Protein AF-A0A4R7CS51-F1 (afdb_monomer)

Mean predicted aligned error: 10.13 Å

Organism: NCBI:txid1476465

Foldseek 3Di:
DDPPPVPAPQDPLVPDDLVNLVVLLVCVVVDPDDNQVSCCSRRVDNDDPCSNVVSCVVNVVDPPPPPPDD

Structure (mmCIF, N/CA/C/O backbone):
data_AF-A0A4R7CS51-F1
#
_entry.id   AF-A0A4R7CS51-F1
#
loop_
_atom_site.group_PDB
_atom_site.id
_atom_site.type_symbol
_atom_site.label_atom_id
_atom_site.label_alt_id
_atom_site.label_comp_id
_atom_site.label_asym_id
_atom_site.label_entity_id
_atom_site.label_seq_id
_atom_site.pdbx_PDB_ins_code
_atom_site.Cartn_x
_atom_site.Cartn_y
_atom_site.Cartn_z
_atom_site.occupancy
_ato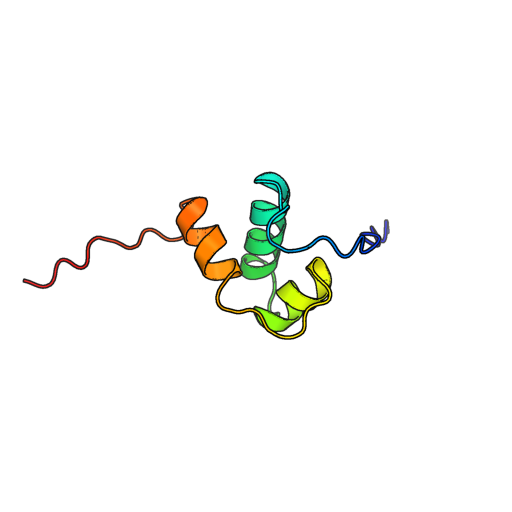m_site.B_iso_or_equiv
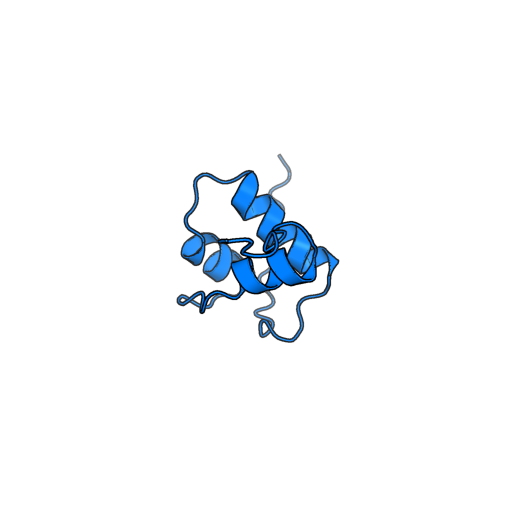_atom_site.auth_seq_id
_atom_site.auth_comp_id
_atom_site.auth_asym_id
_atom_site.auth_atom_id
_atom_site.pdbx_PDB_model_num
ATOM 1 N N . MET A 1 1 ? -16.366 11.801 18.383 1.00 38.34 1 MET A N 1
ATOM 2 C CA . MET A 1 1 ? -15.937 11.009 17.212 1.00 38.34 1 MET A CA 1
ATOM 3 C C . MET A 1 1 ? -14.492 10.629 17.450 1.00 38.34 1 MET A C 1
ATOM 5 O O . MET A 1 1 ? -13.676 11.510 17.673 1.00 38.34 1 MET A O 1
ATOM 9 N N . GLU A 1 2 ? -14.214 9.337 17.574 1.00 40.44 2 GLU A N 1
ATOM 10 C CA . GLU A 1 2 ? -12.906 8.828 17.984 1.00 40.44 2 GLU A CA 1
ATOM 11 C C . GLU A 1 2 ? -11.911 8.977 16.825 1.00 40.44 2 GLU A C 1
ATOM 13 O O . GLU A 1 2 ? -11.839 8.133 15.933 1.00 40.44 2 GLU A O 1
ATOM 18 N N . GLU A 1 3 ? -11.170 10.088 16.806 1.00 48.44 3 GLU A N 1
ATOM 19 C CA . GLU A 1 3 ? -9.998 10.258 15.948 1.00 48.44 3 GLU A CA 1
ATOM 20 C C . GLU A 1 3 ? -8.930 9.255 16.387 1.00 48.44 3 GLU A C 1
ATOM 22 O O . GLU A 1 3 ? -8.066 9.527 17.225 1.00 48.44 3 GLU A O 1
ATOM 27 N N . LYS A 1 4 ? -8.982 8.057 15.804 1.00 42.72 4 LYS A N 1
ATOM 28 C CA . LYS A 1 4 ? -7.882 7.096 15.839 1.00 42.72 4 LYS A CA 1
ATOM 29 C C . LYS A 1 4 ? -6.734 7.657 15.006 1.00 42.72 4 LYS A C 1
ATOM 31 O O . LYS A 1 4 ? -6.488 7.231 13.883 1.00 42.72 4 LYS A O 1
ATOM 36 N N . ARG A 1 5 ? -6.008 8.623 15.574 1.00 47.47 5 ARG A N 1
ATOM 37 C CA . ARG A 1 5 ? -4.655 8.985 15.152 1.00 47.47 5 ARG A CA 1
ATOM 38 C C . ARG A 1 5 ? -3.793 7.737 15.319 1.00 47.47 5 ARG A C 1
ATOM 40 O O . ARG A 1 5 ? -3.288 7.456 16.406 1.00 47.47 5 ARG A O 1
ATOM 47 N N . PHE A 1 6 ? -3.659 6.962 14.245 1.00 52.34 6 PHE A N 1
ATOM 48 C CA . PHE A 1 6 ? -2.662 5.906 14.142 1.00 52.34 6 PHE A CA 1
ATOM 49 C C . PHE A 1 6 ? -1.295 6.563 14.307 1.00 52.34 6 PHE A C 1
ATOM 51 O O . PHE A 1 6 ? -0.756 7.177 13.394 1.00 52.34 6 PHE A O 1
ATOM 58 N N . LYS A 1 7 ? -0.773 6.502 15.534 1.00 47.56 7 LYS A N 1
ATOM 59 C CA . LYS A 1 7 ? 0.532 7.028 15.915 1.00 47.56 7 LYS A CA 1
ATOM 60 C C . LYS A 1 7 ? 1.573 6.341 15.035 1.00 47.56 7 LYS A C 1
ATOM 62 O O . LYS A 1 7 ? 1.870 5.163 15.243 1.00 47.56 7 LYS A O 1
ATOM 67 N N . SER A 1 8 ? 2.067 7.072 14.040 1.00 51.03 8 SER A N 1
ATOM 68 C CA . SER A 1 8 ? 2.985 6.627 12.995 1.00 51.03 8 SER A CA 1
ATOM 69 C C . SER A 1 8 ? 4.308 6.166 13.607 1.00 51.03 8 SER A C 1
ATOM 71 O O . SER A 1 8 ? 5.297 6.893 13.663 1.00 51.03 8 SER A O 1
ATOM 73 N N . LYS A 1 9 ? 4.344 4.925 14.097 1.00 52.31 9 LYS A N 1
ATOM 74 C CA . LYS A 1 9 ? 5.590 4.180 14.244 1.00 52.31 9 LYS A CA 1
ATOM 75 C C . LYS A 1 9 ? 6.014 3.853 12.821 1.00 52.31 9 LYS A C 1
ATOM 77 O O . LYS A 1 9 ? 5.556 2.854 12.279 1.00 52.31 9 LYS A O 1
ATOM 82 N N . GLN A 1 10 ? 6.812 4.744 12.233 1.00 56.78 10 GLN A N 1
ATOM 83 C CA . GLN A 1 10 ? 7.453 4.603 10.926 1.00 56.78 10 GLN A CA 1
ATOM 84 C C . GLN A 1 10 ? 8.226 3.280 10.907 1.00 56.78 10 GLN A C 1
ATOM 86 O O . GLN A 1 10 ? 9.378 3.199 11.331 1.00 56.78 10 GLN A O 1
ATOM 91 N N . ARG A 1 11 ? 7.545 2.192 10.549 1.00 57.38 11 ARG A N 1
ATOM 92 C CA . ARG A 1 11 ? 8.139 0.866 10.444 1.00 57.38 11 ARG A CA 1
ATOM 93 C C . ARG A 1 11 ? 8.473 0.652 8.976 1.00 57.38 11 ARG A C 1
ATOM 95 O O . ARG A 1 11 ? 7.611 0.896 8.133 1.00 57.38 11 ARG A O 1
ATOM 102 N N . PRO A 1 12 ? 9.688 0.176 8.662 1.00 59.00 12 PRO A N 1
ATOM 103 C CA . PRO A 1 12 ? 10.035 -0.171 7.297 1.00 59.00 12 PRO A CA 1
ATOM 104 C C . PRO A 1 12 ? 9.000 -1.145 6.740 1.00 59.00 12 PRO A C 1
ATOM 106 O O . PRO A 1 12 ? 8.618 -2.093 7.429 1.00 59.00 12 PRO A O 1
ATOM 109 N N . SER A 1 13 ? 8.600 -0.951 5.483 1.00 59.53 13 SER A N 1
ATOM 110 C CA . SER A 1 13 ? 7.588 -1.767 4.795 1.00 59.53 13 SER A CA 1
ATOM 111 C C . SER A 1 13 ? 7.803 -3.287 4.915 1.0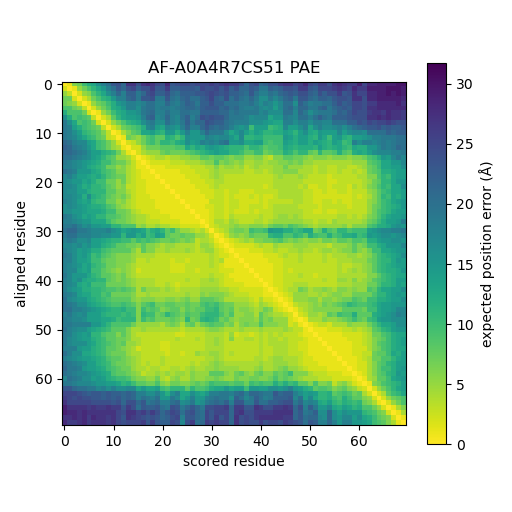0 59.53 13 SER A C 1
ATOM 113 O O . SER A 1 13 ? 6.858 -4.077 4.949 1.00 59.53 13 SER A O 1
ATOM 115 N N . ARG A 1 14 ? 9.061 -3.703 5.094 1.00 62.44 14 ARG A N 1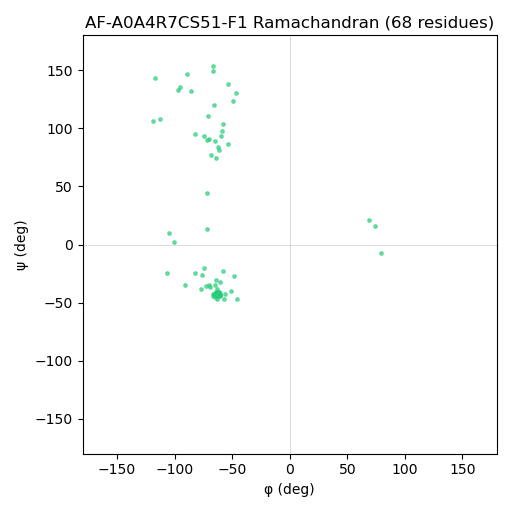
ATOM 116 C CA . ARG A 1 14 ? 9.471 -5.090 5.334 1.00 62.44 14 ARG A CA 1
ATOM 117 C C . ARG A 1 14 ? 8.823 -5.741 6.568 1.00 62.44 14 ARG A C 1
ATOM 119 O O . ARG A 1 14 ? 8.733 -6.963 6.603 1.00 62.44 14 ARG A O 1
ATOM 126 N N . TYR A 1 15 ? 8.363 -4.958 7.544 1.00 68.44 15 TYR A N 1
ATOM 127 C CA . TYR A 1 15 ? 7.789 -5.449 8.804 1.00 68.44 15 TYR A CA 1
ATOM 128 C C . TYR A 1 15 ? 6.263 -5.338 8.879 1.00 68.44 15 TYR A C 1
ATOM 130 O O . TYR A 1 15 ? 5.694 -5.536 9.956 1.00 68.44 15 TYR A O 1
ATOM 138 N N . PHE A 1 16 ? 5.581 -5.021 7.773 1.00 75.94 16 PHE A N 1
ATOM 139 C CA . PHE A 1 16 ? 4.123 -5.006 7.784 1.00 75.94 16 PHE A CA 1
ATOM 140 C C . PHE A 1 16 ? 3.568 -6.409 8.001 1.00 75.94 16 PHE A C 1
ATOM 142 O O . PHE A 1 16 ? 3.778 -7.324 7.200 1.00 75.94 16 PHE A O 1
ATOM 149 N N . SER A 1 17 ? 2.809 -6.552 9.084 1.00 82.12 17 SER A N 1
ATOM 150 C CA . SER A 1 17 ? 2.027 -7.759 9.334 1.00 82.12 17 SER A CA 1
ATOM 151 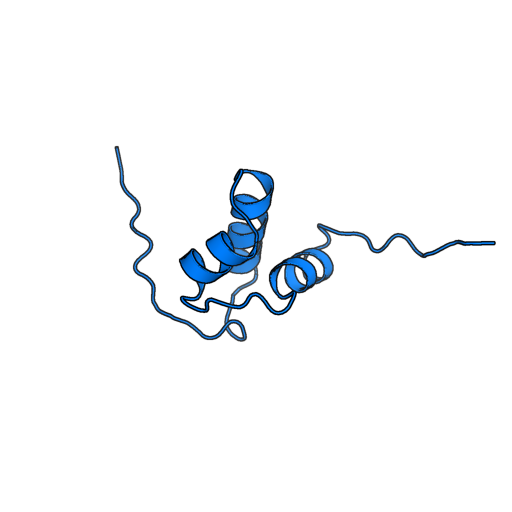C C . SER A 1 17 ? 0.913 -7.883 8.298 1.00 82.12 17 SER A C 1
ATOM 153 O O . SER A 1 17 ? 0.423 -6.873 7.793 1.00 82.12 17 SER A O 1
ATOM 155 N N . THR A 1 18 ? 0.456 -9.107 8.026 1.00 83.44 18 THR A N 1
ATOM 156 C CA . THR A 1 18 ? -0.665 -9.386 7.111 1.00 83.44 18 THR A CA 1
ATOM 157 C C . THR A 1 18 ? -1.853 -8.460 7.366 1.00 83.44 18 THR A C 1
ATOM 159 O O . THR A 1 18 ? -2.319 -7.796 6.449 1.00 83.44 18 THR A O 1
ATOM 162 N N . ARG A 1 19 ? -2.253 -8.285 8.632 1.00 84.69 19 ARG A N 1
ATOM 163 C CA . ARG A 1 19 ? -3.323 -7.357 9.030 1.00 84.69 19 ARG A CA 1
ATOM 164 C C . ARG A 1 19 ? -3.088 -5.904 8.585 1.00 84.69 19 ARG A C 1
ATOM 166 O O . ARG A 1 19 ? -4.008 -5.281 8.074 1.00 84.69 19 ARG A O 1
ATOM 173 N N . GLN A 1 20 ? -1.867 -5.385 8.718 1.00 82.31 20 GLN A N 1
ATOM 174 C CA . GLN A 1 20 ? -1.540 -4.020 8.283 1.00 82.31 20 GLN A CA 1
ATOM 175 C C . GLN A 1 20 ? -1.556 -3.893 6.759 1.00 82.31 20 GLN A C 1
ATOM 177 O O . GLN A 1 20 ? -2.007 -2.884 6.227 1.00 82.31 20 GLN A O 1
ATOM 182 N N . LYS A 1 21 ? -1.106 -4.933 6.047 1.00 85.75 21 LYS A N 1
ATOM 183 C CA . LYS A 1 21 ? -1.225 -4.991 4.586 1.00 85.75 21 LYS A CA 1
ATOM 184 C C . LYS A 1 21 ? -2.696 -4.943 4.159 1.00 85.75 21 LYS A C 1
ATOM 186 O O . LYS A 1 21 ? -3.025 -4.180 3.259 1.00 85.75 21 LYS A O 1
ATOM 191 N N . HIS A 1 22 ? -3.575 -5.684 4.839 1.00 87.25 22 HIS A N 1
ATOM 192 C CA . HIS A 1 22 ? -5.021 -5.605 4.614 1.00 87.25 22 HIS A CA 1
ATOM 193 C C . HIS A 1 22 ? -5.571 -4.197 4.888 1.00 87.25 22 HIS A C 1
ATOM 195 O O . HIS A 1 22 ? -6.331 -3.698 4.069 1.00 87.25 22 HIS A O 1
ATOM 201 N N . GLU A 1 23 ? -5.163 -3.524 5.972 1.00 86.75 23 GLU A N 1
ATOM 202 C CA . GLU A 1 23 ? -5.585 -2.139 6.259 1.00 86.75 23 GLU A CA 1
ATOM 203 C C . GLU A 1 23 ? -5.170 -1.155 5.155 1.00 86.75 23 GLU A C 1
ATOM 205 O O . GLU A 1 23 ? -5.998 -0.362 4.714 1.00 86.75 23 GLU A O 1
ATOM 210 N N . ILE A 1 24 ? -3.934 -1.244 4.651 1.00 85.38 24 ILE A N 1
ATOM 211 C CA . ILE A 1 24 ? -3.444 -0.396 3.549 1.00 85.38 24 ILE A CA 1
ATOM 212 C C . ILE A 1 24 ? -4.255 -0.638 2.268 1.00 85.38 24 ILE A C 1
ATOM 214 O O . ILE A 1 24 ? -4.652 0.306 1.588 1.00 85.38 24 ILE A O 1
ATOM 218 N N . ILE A 1 25 ? -4.518 -1.905 1.934 1.00 86.62 25 ILE A N 1
ATOM 219 C CA . ILE A 1 25 ? -5.306 -2.272 0.750 1.00 86.62 25 ILE A CA 1
ATOM 220 C C . ILE A 1 25 ? -6.750 -1.798 0.890 1.00 86.62 25 ILE A C 1
ATOM 222 O O . ILE A 1 25 ? -7.305 -1.265 -0.066 1.00 86.62 25 ILE A O 1
ATOM 226 N N . LYS A 1 26 ? -7.349 -1.963 2.072 1.00 87.31 26 LYS A N 1
ATOM 227 C CA . LYS A 1 26 ? -8.713 -1.516 2.349 1.00 87.31 26 LYS A CA 1
ATOM 228 C C . LYS A 1 26 ? -8.815 0.003 2.242 1.00 87.31 26 LYS A C 1
ATOM 230 O O . LYS A 1 26 ? -9.698 0.489 1.554 1.00 87.31 26 LYS A O 1
ATOM 235 N N . ALA A 1 27 ? -7.852 0.739 2.800 1.00 84.88 27 ALA A N 1
ATOM 236 C CA . ALA A 1 27 ? -7.764 2.191 2.654 1.00 84.88 27 ALA A CA 1
ATOM 237 C C . ALA A 1 27 ? -7.597 2.631 1.189 1.00 84.88 27 ALA A C 1
ATOM 239 O O . ALA A 1 27 ? -8.107 3.680 0.808 1.00 84.88 27 ALA A O 1
ATOM 240 N N . TYR A 1 28 ? -6.923 1.831 0.358 1.00 84.12 28 TYR A N 1
ATOM 241 C CA . TYR A 1 28 ? -6.846 2.064 -1.085 1.00 84.12 28 TYR A CA 1
ATOM 242 C C . TYR A 1 28 ? -8.143 1.752 -1.835 1.00 84.12 28 TYR A C 1
ATOM 244 O O . TYR A 1 28 ? -8.465 2.454 -2.785 1.00 84.12 28 TYR A O 1
ATOM 252 N N . GLN A 1 29 ? -8.889 0.724 -1.430 1.00 82.56 29 GLN A N 1
ATOM 253 C CA . GLN A 1 29 ? -10.172 0.386 -2.054 1.00 82.56 29 GLN A CA 1
ATOM 254 C C . GLN A 1 29 ? -11.304 1.325 -1.618 1.00 82.56 29 GLN A C 1
ATOM 256 O O . GLN A 1 29 ? -12.146 1.681 -2.433 1.00 82.56 29 GLN A O 1
ATOM 261 N N . GLU A 1 30 ? -11.328 1.727 -0.346 1.00 83.50 30 GLU A N 1
ATOM 262 C CA . GLU A 1 30 ? -12.337 2.633 0.219 1.00 83.50 30 GLU A CA 1
ATOM 263 C C . GLU A 1 30 ? -12.016 4.110 -0.054 1.00 83.50 30 GLU A C 1
ATOM 265 O O . GLU A 1 30 ? -12.905 4.958 -0.031 1.00 83.50 30 GLU A O 1
ATOM 270 N N . GLY A 1 31 ? -10.743 4.445 -0.273 1.00 70.38 31 GLY A N 1
ATOM 271 C CA . GLY A 1 31 ? -10.279 5.821 -0.381 1.00 70.38 31 GLY A CA 1
ATOM 272 C C . GLY A 1 31 ? -10.188 6.329 -1.818 1.00 70.38 31 GLY A C 1
ATOM 273 O O . GLY A 1 31 ? -9.554 5.720 -2.668 1.00 70.38 31 GLY A O 1
ATOM 274 N N . HIS A 1 32 ? -10.660 7.555 -2.050 1.00 70.00 32 HIS A N 1
ATOM 275 C CA . HIS A 1 32 ? -10.350 8.356 -3.249 1.00 70.00 32 HIS A CA 1
ATOM 276 C C . HIS A 1 32 ? -8.898 8.893 -3.274 1.00 70.00 32 HIS A C 1
ATOM 278 O O . HIS A 1 32 ? -8.575 9.808 -4.032 1.00 70.00 32 HIS A O 1
ATOM 284 N N . LYS A 1 33 ? -8.013 8.382 -2.409 1.00 77.88 33 LYS A N 1
ATOM 285 C CA . LYS A 1 33 ? -6.626 8.845 -2.282 1.00 77.88 33 LYS A CA 1
ATOM 286 C C . LYS A 1 33 ? -5.718 8.062 -3.229 1.00 77.88 33 LYS A C 1
ATOM 288 O O . LYS A 1 33 ? -5.893 6.867 -3.451 1.00 77.88 33 LYS A O 1
ATOM 293 N N . SER A 1 34 ? -4.686 8.726 -3.741 1.00 81.88 34 SER A N 1
ATOM 294 C CA . SER A 1 34 ? -3.669 8.047 -4.547 1.00 81.88 34 SER A CA 1
ATOM 295 C C . SER A 1 34 ? -2.860 7.063 -3.701 1.00 81.88 34 SER A C 1
ATOM 297 O O . SER A 1 34 ? -2.601 7.307 -2.521 1.00 81.88 34 SER A O 1
ATOM 299 N N . LYS A 1 35 ? -2.381 5.981 -4.324 1.00 82.75 35 LYS A N 1
ATOM 300 C CA . LYS A 1 35 ? -1.569 4.945 -3.664 1.00 82.75 35 LYS A CA 1
ATOM 301 C C . LYS A 1 35 ? -0.385 5.521 -2.880 1.00 82.75 35 LYS A C 1
ATOM 303 O O . LYS A 1 35 ? -0.127 5.090 -1.765 1.00 82.75 35 LYS A O 1
ATOM 308 N N . GLN A 1 36 ? 0.278 6.541 -3.434 1.00 83.75 36 GLN A N 1
ATOM 309 C CA . GLN A 1 36 ? 1.388 7.248 -2.787 1.00 83.75 36 GLN A CA 1
ATOM 310 C C . GLN A 1 36 ? 0.962 7.978 -1.511 1.00 83.75 36 GLN A C 1
ATOM 312 O O . GLN A 1 36 ? 1.670 7.912 -0.516 1.00 83.75 36 GLN A O 1
ATOM 317 N N . GLN A 1 37 ? -0.207 8.626 -1.508 1.00 83.88 37 GLN A N 1
ATOM 318 C CA . GLN A 1 37 ? -0.706 9.330 -0.323 1.00 83.88 37 GLN A CA 1
ATOM 319 C C . GLN A 1 37 ? -1.035 8.349 0.800 1.00 83.88 37 GLN A C 1
ATOM 321 O O . GLN A 1 37 ? -0.680 8.587 1.950 1.00 83.88 37 GLN A O 1
ATOM 326 N N . ILE A 1 38 ? -1.666 7.223 0.462 1.00 84.44 38 ILE A N 1
ATOM 327 C CA . ILE A 1 38 ? -1.934 6.148 1.423 1.00 84.44 38 ILE A CA 1
ATOM 328 C C . ILE A 1 38 ? -0.607 5.574 1.919 1.00 84.44 38 ILE A C 1
ATOM 330 O O . ILE A 1 38 ? -0.388 5.443 3.114 1.00 84.44 38 ILE A O 1
ATOM 334 N N . TRP A 1 39 ? 0.332 5.292 1.022 1.00 84.31 39 TRP A N 1
ATOM 335 C CA . TRP A 1 39 ? 1.643 4.785 1.408 1.00 84.31 39 TRP A CA 1
ATOM 336 C C . TRP A 1 39 ? 2.369 5.719 2.372 1.00 84.31 39 TRP A C 1
ATOM 338 O O . TRP A 1 39 ? 2.849 5.262 3.408 1.00 84.31 39 TRP A O 1
ATOM 348 N N . GLN A 1 40 ? 2.393 7.017 2.080 1.00 83.69 40 GLN A N 1
ATOM 349 C CA . GLN A 1 40 ? 3.006 8.038 2.920 1.00 83.69 40 GLN A CA 1
ATOM 350 C C . GLN A 1 40 ? 2.311 8.154 4.282 1.00 83.69 40 GLN A C 1
ATOM 352 O O . GLN A 1 40 ? 2.985 8.288 5.296 1.00 83.69 40 GLN A O 1
ATOM 357 N N . GLU A 1 41 ? 0.985 8.036 4.342 1.00 82.31 41 GLU A N 1
ATOM 358 C CA . GLU A 1 41 ? 0.221 8.085 5.597 1.00 82.31 41 GLU A CA 1
ATOM 359 C C . GLU A 1 41 ? 0.550 6.892 6.519 1.00 82.31 41 GLU A C 1
ATOM 361 O O . GLU A 1 41 ? 0.646 7.048 7.738 1.00 82.31 41 GLU A O 1
ATOM 366 N N . PHE A 1 42 ? 0.807 5.713 5.941 1.00 77.38 42 PHE A N 1
ATOM 367 C CA . PHE A 1 42 ? 1.099 4.485 6.690 1.00 77.38 42 PHE A CA 1
ATOM 368 C C . PHE A 1 42 ? 2.597 4.247 6.962 1.00 77.38 42 PHE A C 1
ATOM 370 O O . PHE A 1 4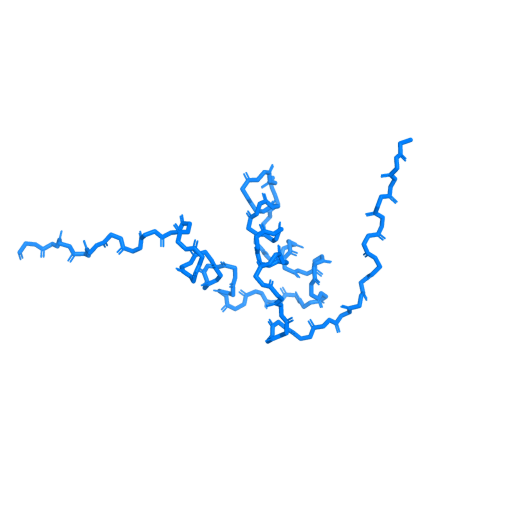2 ? 2.949 3.698 8.007 1.00 77.38 42 PHE A O 1
ATOM 377 N N . THR A 1 43 ? 3.487 4.622 6.038 1.00 76.25 43 THR A N 1
ATOM 378 C CA . THR A 1 43 ? 4.946 4.389 6.136 1.00 76.25 43 THR A CA 1
ATOM 379 C C . THR A 1 43 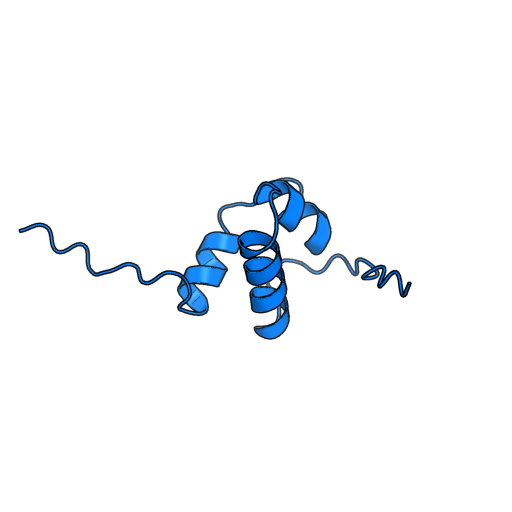? 5.757 5.640 6.440 1.00 76.25 43 THR A C 1
ATOM 381 O O . THR A 1 43 ? 6.858 5.520 6.972 1.00 76.25 43 THR A O 1
ATOM 384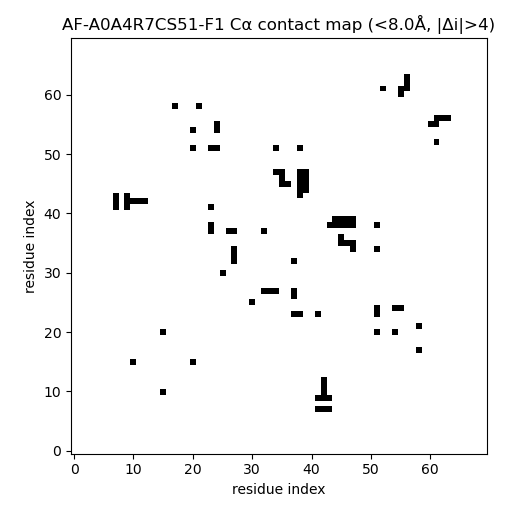 N N . GLY A 1 44 ? 5.243 6.823 6.103 1.00 76.69 44 GLY A N 1
ATOM 385 C CA . GLY A 1 44 ? 6.014 8.065 6.044 1.00 76.69 44 GLY A CA 1
ATOM 386 C C . GLY A 1 44 ? 6.848 8.219 4.768 1.00 76.69 44 GLY A C 1
ATOM 387 O O . GLY A 1 44 ? 7.413 9.287 4.547 1.00 76.69 44 GLY A O 1
ATOM 388 N N . GLU A 1 45 ? 6.926 7.197 3.906 1.00 77.56 45 GLU A N 1
ATOM 389 C CA . GLU A 1 45 ? 7.722 7.272 2.681 1.00 77.56 45 GLU A CA 1
ATOM 390 C C . GLU A 1 45 ? 6.930 7.912 1.530 1.00 77.56 45 GLU A C 1
ATOM 392 O O . GLU A 1 45 ? 5.807 7.489 1.246 1.00 77.56 45 GLU A O 1
ATOM 397 N N . PRO A 1 46 ? 7.512 8.887 0.809 1.00 73.75 46 PRO A N 1
ATOM 398 C CA . PRO A 1 46 ? 6.822 9.573 -0.284 1.00 73.75 46 PRO A CA 1
ATOM 399 C C . PRO A 1 46 ? 6.690 8.716 -1.553 1.00 73.75 46 PRO A C 1
ATOM 401 O O . PRO A 1 46 ? 5.840 8.989 -2.395 1.00 73.75 46 PRO A O 1
ATOM 404 N N . VAL A 1 47 ? 7.519 7.676 -1.715 1.00 75.88 47 VAL A N 1
ATOM 405 C CA . VAL A 1 47 ? 7.560 6.862 -2.939 1.00 75.88 47 VAL A CA 1
ATOM 406 C C . VAL A 1 47 ? 7.059 5.447 -2.673 1.00 75.88 47 VAL A C 1
ATOM 408 O O . VAL A 1 47 ? 7.756 4.606 -2.105 1.00 75.88 47 VAL A O 1
ATOM 411 N N . GLU A 1 48 ? 5.863 5.152 -3.176 1.00 73.94 48 GLU A N 1
ATOM 412 C CA . GLU A 1 48 ? 5.311 3.801 -3.204 1.00 73.94 48 GLU A CA 1
ATOM 413 C C . GLU A 1 48 ? 5.877 3.041 -4.413 1.00 73.94 48 GLU A C 1
ATOM 415 O O . GLU A 1 48 ? 5.381 3.151 -5.531 1.00 73.94 48 GLU A O 1
ATOM 420 N N . LYS A 1 49 ? 6.954 2.273 -4.211 1.00 79.69 49 LYS A N 1
ATOM 421 C CA . LYS A 1 49 ? 7.624 1.465 -5.256 1.00 79.69 49 LYS A CA 1
ATOM 422 C C . LYS A 1 49 ? 6.806 0.224 -5.680 1.00 79.69 49 LYS A C 1
ATOM 424 O O . LYS A 1 49 ? 7.345 -0.879 -5.731 1.00 79.69 49 LYS A O 1
ATOM 429 N N . GLY A 1 50 ? 5.495 0.366 -5.896 1.00 79.94 50 GLY A N 1
ATOM 430 C CA . GLY A 1 50 ? 4.573 -0.734 -6.220 1.00 79.94 50 GLY A CA 1
ATOM 431 C C . GLY A 1 50 ? 4.336 -1.719 -5.068 1.00 79.94 50 GLY A C 1
ATOM 432 O O . GLY A 1 50 ? 3.966 -2.873 -5.290 1.00 79.94 50 GLY A O 1
ATOM 433 N N . GLN A 1 51 ? 4.587 -1.293 -3.830 1.00 82.94 51 GLN A N 1
ATOM 434 C CA . GLN A 1 51 ? 4.473 -2.141 -2.644 1.00 82.94 51 GLN A CA 1
ATOM 435 C C . GLN A 1 51 ? 3.017 -2.479 -2.314 1.00 82.94 51 GLN A C 1
ATOM 437 O O . GLN A 1 51 ? 2.739 -3.602 -1.898 1.00 82.94 51 GLN A O 1
ATOM 442 N N . ILE A 1 52 ? 2.074 -1.562 -2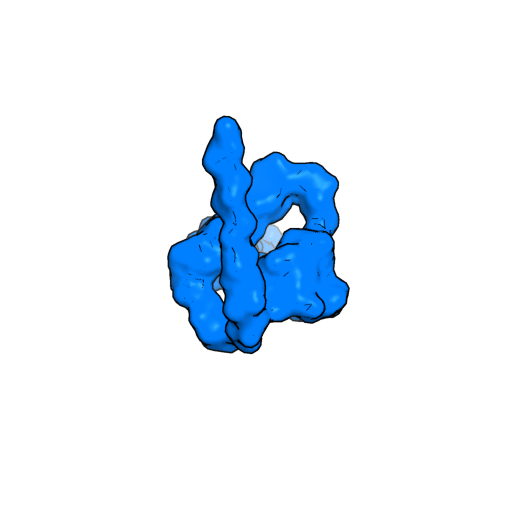.553 1.00 83.88 52 ILE A N 1
ATOM 443 C CA . ILE A 1 52 ? 0.645 -1.811 -2.321 1.00 83.88 52 ILE A CA 1
ATOM 444 C C . ILE A 1 52 ? 0.144 -2.867 -3.304 1.00 83.88 52 ILE A C 1
ATOM 446 O O . ILE A 1 52 ? -0.515 -3.824 -2.905 1.00 83.88 52 ILE A O 1
ATOM 450 N N . LEU A 1 53 ? 0.535 -2.756 -4.576 1.00 84.19 53 LEU A N 1
ATOM 451 C CA . LEU A 1 53 ? 0.235 -3.773 -5.587 1.00 84.19 53 LEU A CA 1
ATOM 452 C C . LEU A 1 53 ? 0.855 -5.127 -5.226 1.00 84.19 53 LEU A C 1
ATOM 454 O O . LEU A 1 53 ? 0.200 -6.161 -5.354 1.00 84.19 53 LEU A O 1
ATOM 458 N N . LYS A 1 54 ? 2.092 -5.133 -4.716 1.00 85.12 54 LYS A N 1
ATOM 459 C CA . LYS A 1 54 ? 2.733 -6.351 -4.211 1.00 85.12 54 LYS A CA 1
ATOM 460 C C . LYS A 1 54 ? 1.941 -6.964 -3.057 1.00 85.12 54 LYS A C 1
ATOM 462 O O . LYS A 1 54 ? 1.760 -8.176 -3.035 1.00 85.12 54 LYS A O 1
ATOM 467 N N . PHE A 1 55 ? 1.437 -6.155 -2.126 1.00 85.25 55 PHE A N 1
ATOM 468 C CA . PHE A 1 55 ? 0.593 -6.638 -1.032 1.00 85.25 55 PHE A CA 1
ATOM 469 C C . PHE A 1 55 ? -0.722 -7.216 -1.541 1.00 85.25 55 PHE A C 1
ATOM 471 O O . PHE A 1 55 ? -1.124 -8.275 -1.077 1.00 85.25 55 PHE A O 1
ATOM 478 N N . MET A 1 56 ? -1.352 -6.586 -2.530 1.00 84.44 56 MET A N 1
ATOM 479 C CA . MET A 1 56 ? -2.577 -7.105 -3.137 1.00 84.44 56 MET A CA 1
ATOM 480 C C . MET A 1 56 ? -2.371 -8.460 -3.806 1.00 84.44 56 MET A C 1
ATOM 482 O O . MET A 1 56 ? -3.199 -9.344 -3.618 1.00 84.44 56 MET A O 1
ATOM 486 N N . ARG A 1 57 ? -1.250 -8.653 -4.512 1.00 84.69 57 ARG A N 1
ATOM 487 C CA . ARG A 1 57 ? -0.876 -9.961 -5.074 1.00 84.69 57 ARG A CA 1
ATOM 488 C C . ARG A 1 57 ? -0.603 -10.990 -3.977 1.00 84.69 57 ARG A C 1
ATOM 490 O O . ARG A 1 57 ? -1.097 -12.105 -4.044 1.00 84.69 57 ARG A O 1
ATOM 497 N N . GLN A 1 58 ? 0.141 -10.611 -2.933 1.00 83.06 58 GLN A N 1
ATOM 498 C CA . GLN A 1 58 ? 0.451 -11.506 -1.808 1.00 83.06 58 GLN A CA 1
ATOM 499 C C . GLN A 1 58 ? -0.784 -11.938 -1.011 1.00 83.06 58 GLN A C 1
ATOM 501 O O . GLN A 1 58 ? -0.772 -13.009 -0.416 1.00 83.06 58 GLN A O 1
ATOM 506 N N . LEU A 1 59 ? -1.806 -11.088 -0.952 1.00 83.69 59 LEU A N 1
ATOM 507 C CA . LEU A 1 59 ? -3.024 -11.320 -0.180 1.00 83.69 59 LEU A CA 1
ATOM 508 C C . LEU A 1 59 ? -4.197 -11.816 -1.038 1.00 83.69 59 LEU A C 1
ATOM 510 O O . LEU A 1 59 ? -5.285 -11.997 -0.505 1.00 83.69 59 LEU A O 1
ATOM 514 N N . GLY A 1 60 ? -3.990 -12.029 -2.342 1.00 83.75 60 GLY A N 1
ATOM 515 C CA . GLY A 1 60 ? -5.020 -12.538 -3.252 1.00 83.75 60 GLY A CA 1
ATOM 516 C C . GLY A 1 60 ? -6.111 -11.529 -3.626 1.00 83.75 60 GLY A C 1
ATOM 517 O O . GLY A 1 60 ? -7.150 -11.925 -4.133 1.00 83.75 60 GLY A O 1
ATOM 518 N N . TYR A 1 61 ? -5.898 -10.228 -3.400 1.00 80.25 61 TYR A N 1
ATOM 519 C CA . TYR A 1 61 ? -6.816 -9.174 -3.866 1.00 80.25 61 TYR A CA 1
ATOM 520 C C . TYR A 1 61 ? -6.691 -8.890 -5.360 1.00 80.25 61 TYR A C 1
ATOM 522 O O . TYR A 1 61 ? -7.618 -8.367 -5.969 1.00 80.25 61 TYR A O 1
ATOM 530 N N . ILE A 1 62 ? -5.518 -9.164 -5.927 1.00 76.38 62 ILE A N 1
ATOM 531 C CA . ILE A 1 62 ? -5.299 -9.136 -7.367 1.00 76.38 62 ILE A CA 1
ATOM 532 C C . ILE A 1 62 ? -4.885 -10.544 -7.746 1.00 76.38 62 ILE A C 1
ATOM 534 O O . ILE A 1 62 ? -3.757 -10.960 -7.477 1.00 76.38 62 ILE A O 1
ATOM 538 N N . GLU A 1 63 ? -5.799 -11.258 -8.382 1.00 65.19 63 GLU A N 1
ATOM 539 C CA . GLU A 1 63 ? -5.427 -12.387 -9.207 1.00 65.19 63 GLU A CA 1
ATOM 540 C C . GLU A 1 63 ? -4.744 -11.785 -10.436 1.00 65.19 63 GLU A C 1
ATOM 542 O O . GLU A 1 63 ? -5.376 -11.106 -11.249 1.00 65.19 63 GLU A O 1
ATOM 547 N N . GLU A 1 64 ? -3.429 -11.981 -10.574 1.00 62.22 64 GLU A N 1
ATOM 548 C CA . GLU A 1 64 ? -2.860 -12.025 -11.918 1.00 62.22 64 GLU A CA 1
ATOM 549 C C . GLU A 1 64 ? -3.528 -13.229 -12.571 1.00 62.22 64 GLU A C 1
ATOM 551 O O . GLU A 1 64 ? -3.018 -14.346 -12.508 1.00 62.22 64 GLU A O 1
ATOM 556 N N . GLY A 1 65 ? -4.734 -13.011 -13.113 1.00 55.94 65 GLY A N 1
ATOM 557 C CA . GLY A 1 65 ? -5.383 -13.980 -13.970 1.00 55.94 65 GLY A CA 1
ATOM 558 C C . GLY A 1 65 ? -4.310 -14.429 -14.948 1.00 55.94 65 GLY A C 1
ATOM 559 O O . GLY A 1 65 ? -3.587 -13.558 -15.458 1.00 55.94 65 GLY A O 1
ATOM 560 N N . PRO A 1 66 ? -4.114 -15.752 -15.131 1.00 54.03 66 PRO A N 1
ATOM 561 C CA . PRO A 1 66 ? -3.086 -16.229 -16.032 1.00 54.03 66 PRO A CA 1
ATOM 562 C C . PRO A 1 66 ? -3.306 -15.447 -17.309 1.00 54.03 66 PRO A C 1
ATOM 564 O O . PRO A 1 66 ? -4.434 -15.395 -17.806 1.00 54.03 66 PRO A O 1
ATOM 567 N N . ASN A 1 67 ? -2.273 -14.748 -17.765 1.00 52.28 67 ASN A N 1
ATOM 568 C CA . ASN A 1 67 ? -2.282 -14.101 -19.058 1.00 52.28 67 ASN A CA 1
ATOM 569 C C . ASN A 1 67 ? -2.373 -15.234 -20.091 1.00 52.28 67 ASN A C 1
ATOM 571 O O . ASN A 1 67 ? -1.384 -15.636 -20.688 1.00 52.28 67 ASN A O 1
ATOM 575 N N . LYS A 1 68 ? -3.565 -15.827 -20.214 1.00 55.97 68 LYS A N 1
ATOM 576 C CA . LYS A 1 68 ? -4.031 -16.591 -21.347 1.00 55.97 68 LYS A CA 1
ATOM 577 C C . LYS A 1 68 ? -4.260 -15.535 -22.406 1.00 55.97 68 LYS A C 1
ATOM 579 O O . LYS A 1 68 ? -5.332 -14.940 -22.499 1.00 55.97 68 LYS A O 1
ATOM 584 N N . LYS A 1 69 ? -3.213 -15.275 -23.169 1.00 46.19 69 LYS A N 1
ATOM 585 C CA . LYS A 1 69 ? -3.371 -14.864 -24.552 1.00 46.19 69 LYS A CA 1
ATOM 586 C C . LYS A 1 69 ? -2.732 -15.947 -25.429 1.00 46.19 69 LYS A C 1
ATOM 588 O O . LYS A 1 69 ? -1.802 -16.598 -24.959 1.00 46.19 69 LYS A O 1
ATOM 593 N N . PRO A 1 70 ? -3.374 -16.193 -26.580 1.00 58.59 70 PRO A N 1
ATOM 594 C CA . PRO A 1 70 ? -3.713 -17.510 -27.131 1.00 58.59 70 PRO A CA 1
ATOM 595 C C . PRO A 1 70 ? -2.538 -18.333 -27.649 1.00 58.59 70 PRO A C 1
ATOM 597 O O . PRO A 1 70 ? -1.505 -17.730 -28.012 1.00 58.59 70 PRO A O 1
#

Radius of gyration: 13.74 Å; Cα contacts (8 Å, |Δi|>4): 51; chains: 1; bounding box: 26×28×45 Å

Secondary structure (DSSP, 8-state):
------------GGG--HHHHHHHHHHHHH-SS-HHHHHHHHHS-S---SHHHHHHHHTTSS--------

pLDDT: mean 72.45, std 14.27, range [38.34, 87.31]

Solvent-accessible surface area (backbone atoms only — not comparable to full-atom values): 4526 Å² total; per-residue (Å²): 132,88,79,78,73,76,76,72,68,66,51,64,78,90,70,61,48,73,69,54,47,50,52,55,51,46,52,52,74,76,36,98,56,54,69,38,58,54,37,24,72,66,40,69,44,77,73,59,85,56,54,68,60,50,45,30,46,76,69,62,75,41,74,80,63,77,85,82,70,134

Sequence (70 aa):
MEEKRFKSKQRPSRYFSTRQKHEIIKAYQEGHKSKQQIWQEFTGEPVEKGQILKFMRQLGYIEEGPNKKP